Protein AF-A0A3P6PY17-F1 (afdb_monomer)

Nearest PDB structures (foldseek):
  6q6c-assembly2_B  TM=9.469E-01  e=1.701E-05  Conus striatus
  1dtx-assembly1_A  TM=9.621E-01  e=2.056E-05  Dendroaspis angusticeps
  5yv7-assembly1_A  TM=9.560E-01  e=3.410E-05  Dendroaspis angusticeps
  6har-assembly1_E  TM=9.602E-01  e=5.656E-05  Homo sapiens
  6kzf-assembly1_A  TM=9.594E-01  e=7.284E-05  Dendroaspis angusticeps

Foldseek 3Di:
DFDDPPDQVVEPPQWGWDFFPDSVQTDTDGAPPPDQLLPDDWDLADAQAFAWWWFHDPVVRAIDIDGRRGHDIHSRTHNDRCVRCVRRVVVVVVVVVVVVVVVVVVVVD

Sequence (109 aa):
MICSAGDSSQCPDGFYCHIGETRAATACCKTSGGESRCLVPLSVGEGSALIKRFYYDQNEKQCNEFVYKGTKGNENNFLTRDECEKECESKHSLSMMLSLEYNRDQLLN

Radius of gyration: 16.39 Å; Cα contacts (8 Å, |Δi|>4): 190; chains: 1; bounding box: 39×23×54 Å

Secondary structure (DSSP, 8-state):
---BTTBGGGS-TTEEEE--SSGGG-EEEE--SSS-GGGSPP---BSS--EEEEEEETTTTEEEEEEE-SB---SS-BSSHHHHHHHHHHHHHHHHHHHHHHHHHHTT-

Structure (mmCIF, N/CA/C/O backbone):
data_AF-A0A3P6PY17-F1
#
_entry.id   AF-A0A3P6PY17-F1
#
loop_
_atom_site.group_PDB
_atom_site.id
_atom_site.type_symbol
_atom_site.label_atom_id
_atom_site.label_alt_id
_atom_site.label_comp_id
_atom_site.label_asym_id
_atom_site.label_entity_id
_atom_site.label_seq_id
_atom_site.pdbx_PDB_ins_code
_atom_site.Cartn_x
_atom_site.Cartn_y
_atom_site.Cartn_z
_atom_site.occupancy
_atom_site.B_iso_or_equiv
_atom_site.auth_seq_id
_atom_site.auth_comp_id
_atom_site.auth_asym_id
_atom_site.auth_atom_id
_atom_site.pdbx_PDB_model_num
ATOM 1 N N . MET A 1 1 ? 17.987 -4.965 -1.334 1.00 55.41 1 MET A N 1
ATOM 2 C CA . MET A 1 1 ? 17.350 -5.993 -0.487 1.00 55.41 1 MET A CA 1
ATOM 3 C C . MET A 1 1 ? 16.003 -6.300 -1.115 1.00 55.41 1 MET A C 1
ATOM 5 O O . MET A 1 1 ? 15.162 -5.412 -1.157 1.00 55.41 1 MET A O 1
ATOM 9 N N . ILE A 1 2 ? 15.897 -7.463 -1.760 1.00 68.12 2 ILE A N 1
ATOM 10 C CA . ILE A 1 2 ? 14.702 -7.918 -2.488 1.00 68.12 2 ILE A CA 1
ATOM 11 C C . ILE A 1 2 ? 13.795 -8.597 -1.463 1.00 68.12 2 ILE A C 1
ATOM 13 O O . ILE A 1 2 ? 14.303 -9.353 -0.639 1.00 68.12 2 ILE A O 1
ATOM 17 N N . CYS A 1 3 ? 12.498 -8.321 -1.512 1.00 86.56 3 CYS A N 1
ATOM 18 C CA . CYS A 1 3 ? 11.506 -8.909 -0.619 1.00 86.56 3 CYS A CA 1
ATOM 19 C C . CYS A 1 3 ? 10.293 -9.418 -1.424 1.00 86.56 3 CYS A C 1
ATOM 21 O O . CYS A 1 3 ? 10.182 -9.116 -2.614 1.00 86.56 3 CYS A O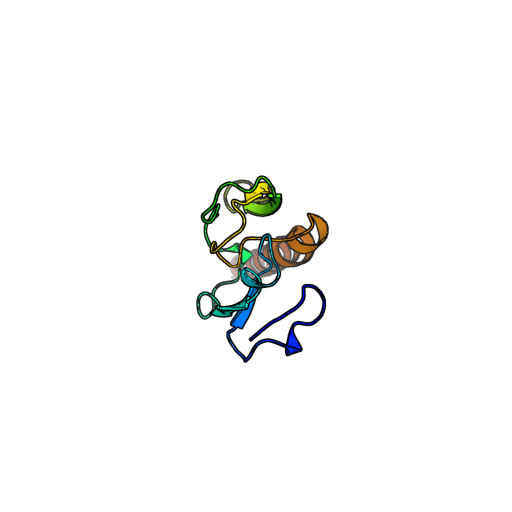 1
ATOM 23 N N . SER A 1 4 ? 9.400 -10.198 -0.810 1.00 82.44 4 SER A N 1
ATOM 24 C CA . SER A 1 4 ? 8.232 -10.797 -1.476 1.00 82.44 4 SER A CA 1
ATOM 25 C C . SER A 1 4 ? 6.956 -10.644 -0.646 1.00 82.44 4 SER A C 1
ATOM 27 O O . SER A 1 4 ? 7.005 -10.607 0.579 1.00 82.44 4 SER A O 1
ATOM 29 N N . ALA A 1 5 ? 5.799 -10.629 -1.315 1.00 69.62 5 ALA A N 1
ATOM 30 C CA . ALA A 1 5 ? 4.482 -10.381 -0.713 1.00 69.62 5 ALA A CA 1
ATOM 31 C C . ALA A 1 5 ? 4.037 -11.387 0.372 1.00 69.62 5 ALA A C 1
ATOM 33 O O . ALA A 1 5 ? 3.070 -11.126 1.076 1.00 69.62 5 ALA A O 1
ATOM 34 N N . GLY A 1 6 ? 4.722 -12.526 0.510 1.00 64.19 6 GLY A N 1
ATOM 35 C CA . GLY A 1 6 ? 4.378 -13.586 1.464 1.00 64.19 6 GLY A CA 1
ATOM 36 C C . GLY A 1 6 ? 5.407 -13.823 2.567 1.00 64.19 6 GLY A C 1
ATOM 37 O O . GLY A 1 6 ? 5.247 -14.772 3.325 1.00 64.19 6 GLY A O 1
ATOM 38 N N . ASP A 1 7 ? 6.469 -13.017 2.648 1.00 72.44 7 ASP A N 1
ATOM 39 C CA . ASP A 1 7 ? 7.536 -13.235 3.625 1.00 72.44 7 ASP A CA 1
ATOM 40 C C . ASP A 1 7 ? 8.057 -11.906 4.184 1.00 72.44 7 ASP A C 1
ATOM 42 O O . ASP A 1 7 ? 8.978 -11.275 3.657 1.00 72.44 7 ASP A O 1
ATOM 46 N N . SER A 1 8 ? 7.432 -11.482 5.283 1.00 64.00 8 SER A N 1
ATOM 47 C CA . SER A 1 8 ? 7.790 -10.267 6.013 1.00 64.00 8 SER A CA 1
ATOM 48 C C . SER A 1 8 ? 9.144 -10.363 6.719 1.00 64.00 8 SER A C 1
ATOM 50 O O . SER A 1 8 ? 9.696 -9.324 7.070 1.00 64.00 8 SER A O 1
ATOM 52 N N . SER A 1 9 ? 9.708 -11.567 6.899 1.00 73.12 9 SER A N 1
ATOM 53 C CA . SER A 1 9 ? 11.025 -11.753 7.533 1.00 73.12 9 SER A CA 1
ATOM 54 C C . SER A 1 9 ? 12.191 -11.277 6.658 1.00 73.12 9 SER A C 1
ATOM 56 O O . SER A 1 9 ? 13.319 -11.140 7.126 1.00 73.12 9 SER A O 1
ATOM 58 N N . GLN A 1 10 ? 11.918 -10.976 5.384 1.00 87.94 10 GLN A N 1
ATOM 59 C CA . GLN A 1 10 ? 12.914 -10.511 4.417 1.00 87.94 10 GLN A CA 1
ATOM 60 C C . GLN A 1 10 ? 13.305 -9.042 4.610 1.00 87.94 10 GLN A C 1
ATOM 62 O O . GLN A 1 10 ? 14.306 -8.599 4.040 1.00 87.94 10 GLN A O 1
ATOM 67 N N . CYS A 1 11 ? 12.533 -8.282 5.392 1.00 90.19 11 CYS A N 1
ATOM 68 C CA . CYS A 1 11 ? 12.836 -6.891 5.697 1.00 90.19 11 CYS A CA 1
ATOM 69 C C . CYS A 1 11 ? 13.292 -6.731 7.155 1.00 90.19 11 CYS A C 1
ATOM 71 O O . CYS A 1 11 ? 12.711 -7.358 8.037 1.00 90.19 11 CYS A O 1
ATOM 73 N N . PRO A 1 12 ? 14.319 -5.896 7.421 1.00 90.62 12 PRO A N 1
ATOM 74 C CA . PRO A 1 12 ? 14.740 -5.590 8.786 1.00 90.62 12 PRO A CA 1
ATOM 75 C C . PRO A 1 12 ? 13.615 -4.964 9.617 1.00 90.62 12 PRO A C 1
ATOM 77 O O . PRO A 1 12 ? 12.670 -4.391 9.069 1.00 90.62 12 PRO A O 1
ATOM 80 N N . ASP A 1 13 ? 13.768 -4.982 10.939 1.00 88.00 13 ASP A N 1
ATOM 81 C CA . ASP A 1 13 ? 12.834 -4.317 11.848 1.00 88.00 13 ASP A CA 1
ATOM 82 C C . ASP A 1 13 ? 12.639 -2.838 11.478 1.00 88.00 13 ASP A C 1
ATOM 84 O O . ASP A 1 13 ? 13.590 -2.102 11.200 1.00 88.00 13 ASP A O 1
ATOM 88 N N . GLY A 1 14 ? 11.379 -2.397 11.460 1.00 87.69 14 GLY A N 1
ATOM 89 C CA . GLY A 1 14 ? 11.010 -1.046 11.025 1.00 87.69 14 GLY A CA 1
ATOM 90 C C . GLY A 1 14 ? 10.959 -0.859 9.504 1.00 87.69 14 GLY A C 1
ATOM 91 O O . GLY A 1 14 ? 10.838 0.275 9.035 1.00 87.69 14 GLY A O 1
ATOM 92 N N . PHE A 1 15 ? 11.028 -1.940 8.725 1.00 91.00 15 PHE A N 1
ATOM 93 C CA . PHE A 1 15 ? 10.812 -1.929 7.281 1.00 91.00 15 PHE A CA 1
ATOM 94 C C . PHE A 1 15 ? 9.650 -2.847 6.895 1.00 91.00 15 PHE A C 1
ATOM 96 O O . PHE A 1 15 ? 9.395 -3.863 7.534 1.00 91.00 15 PHE A O 1
ATOM 103 N N . TYR A 1 16 ? 8.956 -2.496 5.818 1.00 90.62 16 TYR A N 1
ATOM 104 C CA . TYR A 1 16 ? 7.945 -3.333 5.180 1.00 90.62 16 TYR A CA 1
ATOM 105 C C . TYR A 1 16 ? 8.368 -3.656 3.752 1.00 90.62 16 TYR A C 1
ATOM 107 O O . TYR A 1 16 ? 9.128 -2.911 3.127 1.00 90.62 16 TYR A O 1
ATOM 115 N N . CYS A 1 17 ? 7.864 -4.767 3.223 1.00 93.06 17 CYS A N 1
ATOM 116 C CA . CYS A 1 17 ? 8.092 -5.108 1.832 1.00 93.06 17 CYS A CA 1
ATOM 117 C C . CYS A 1 17 ? 7.120 -4.351 0.926 1.00 93.06 17 CYS A C 1
ATOM 119 O O . CYS A 1 17 ? 5.914 -4.597 0.955 1.00 93.06 17 CYS A O 1
ATOM 121 N N . HIS A 1 18 ? 7.647 -3.449 0.104 1.00 93.75 18 HIS A N 1
ATOM 122 C CA . HIS A 1 18 ? 6.873 -2.735 -0.898 1.00 93.75 18 HIS A CA 1
ATOM 123 C C . HIS A 1 18 ? 6.960 -3.443 -2.252 1.00 93.75 18 HIS A C 1
ATOM 125 O O . HIS A 1 18 ? 8.053 -3.616 -2.794 1.00 93.75 18 HIS A O 1
ATOM 131 N N . ILE A 1 19 ? 5.812 -3.830 -2.815 1.00 94.94 19 ILE A N 1
ATOM 132 C CA . ILE A 1 19 ? 5.730 -4.572 -4.081 1.00 94.94 19 ILE A CA 1
ATOM 133 C C . ILE A 1 19 ? 5.458 -3.612 -5.243 1.00 94.94 19 ILE A C 1
ATOM 135 O O . ILE A 1 19 ? 4.339 -3.114 -5.421 1.00 94.94 19 ILE A O 1
ATOM 139 N N . GLY A 1 20 ? 6.489 -3.370 -6.052 1.00 94.56 20 GLY A N 1
ATOM 140 C CA . GLY A 1 20 ? 6.417 -2.536 -7.251 1.00 94.56 20 GLY A CA 1
ATOM 141 C C . GLY A 1 20 ? 5.885 -3.269 -8.487 1.00 94.56 20 GLY A C 1
ATOM 142 O O . GLY A 1 20 ? 5.462 -4.420 -8.418 1.00 94.56 20 GLY A O 1
ATOM 143 N N . GLU A 1 21 ? 5.923 -2.597 -9.636 1.00 95.69 21 GLU A N 1
ATOM 144 C CA . GLU A 1 21 ? 5.591 -3.179 -10.948 1.00 95.69 21 GLU A CA 1
ATOM 145 C C . GLU A 1 21 ? 6.564 -4.293 -11.353 1.00 95.69 21 GLU A C 1
ATOM 147 O O . GLU A 1 21 ? 6.169 -5.321 -11.896 1.00 95.69 21 GLU A O 1
ATOM 152 N N . THR A 1 22 ? 7.852 -4.087 -11.081 1.00 93.19 22 THR A N 1
ATOM 153 C CA . THR A 1 22 ? 8.925 -5.012 -11.447 1.00 93.19 22 THR A CA 1
ATOM 154 C C . THR A 1 22 ? 9.664 -5.506 -10.210 1.00 93.19 22 THR A C 1
ATOM 156 O O . THR A 1 22 ? 9.590 -4.917 -9.127 1.00 93.19 22 THR A O 1
ATOM 159 N N . ARG A 1 23 ? 10.478 -6.557 -10.380 1.00 89.31 23 ARG A N 1
ATOM 160 C CA . ARG A 1 23 ? 11.375 -7.030 -9.314 1.00 89.31 23 ARG A CA 1
ATOM 161 C C . ARG A 1 23 ? 12.345 -5.941 -8.846 1.00 89.31 23 ARG A C 1
ATOM 163 O O . ARG A 1 23 ? 12.690 -5.908 -7.675 1.00 89.31 23 ARG A O 1
ATOM 170 N N . ALA A 1 24 ? 12.769 -5.050 -9.746 1.00 89.75 24 ALA A N 1
ATOM 171 C CA . ALA A 1 24 ? 13.651 -3.932 -9.408 1.00 89.75 24 ALA A CA 1
ATOM 172 C C . ALA A 1 24 ? 12.935 -2.841 -8.593 1.00 89.75 24 ALA A C 1
ATOM 174 O O . ALA A 1 24 ? 13.566 -2.171 -7.782 1.00 89.75 24 ALA A O 1
ATOM 175 N N . ALA A 1 25 ? 11.622 -2.690 -8.782 1.00 91.75 25 ALA A N 1
ATOM 176 C CA . ALA A 1 25 ? 10.780 -1.777 -8.014 1.00 91.75 25 ALA A CA 1
ATOM 177 C C . ALA A 1 25 ? 10.267 -2.380 -6.690 1.00 91.75 25 ALA A C 1
ATOM 179 O O . ALA A 1 25 ? 9.565 -1.702 -5.944 1.00 91.75 25 ALA A O 1
ATOM 180 N N . THR A 1 26 ? 10.598 -3.644 -6.407 1.00 93.19 26 THR A N 1
ATOM 181 C CA . THR A 1 26 ? 10.215 -4.344 -5.178 1.00 93.19 26 THR A CA 1
ATOM 182 C C . THR A 1 26 ? 11.349 -4.277 -4.159 1.00 93.19 26 THR A C 1
ATOM 184 O O . THR A 1 26 ? 12.454 -4.758 -4.424 1.00 93.19 26 THR A O 1
ATOM 187 N N . ALA A 1 27 ? 11.097 -3.671 -2.999 1.00 93.00 27 ALA A N 1
ATOM 188 C CA . ALA A 1 27 ? 12.139 -3.378 -2.018 1.00 93.00 27 ALA A CA 1
ATOM 189 C C . ALA A 1 27 ? 11.596 -3.240 -0.591 1.00 93.00 27 ALA A C 1
ATOM 191 O O . ALA A 1 27 ? 10.426 -2.935 -0.378 1.00 93.00 27 ALA A O 1
ATOM 192 N N . CYS A 1 28 ? 12.482 -3.405 0.392 1.00 93.19 28 CYS A N 1
ATOM 193 C CA . CYS A 1 28 ? 12.188 -3.048 1.776 1.00 93.19 28 CYS A CA 1
ATOM 194 C C . CYS A 1 28 ? 12.195 -1.524 1.951 1.00 93.19 28 CYS A C 1
ATOM 196 O O . CYS A 1 28 ? 13.227 -0.878 1.751 1.00 93.19 28 CYS A O 1
ATOM 198 N N . CYS A 1 29 ? 11.060 -0.962 2.355 1.00 91.75 29 CYS A N 1
ATOM 199 C CA . CYS A 1 29 ? 10.861 0.463 2.602 1.00 91.75 29 CYS A CA 1
ATOM 200 C C . CYS A 1 29 ? 10.684 0.715 4.101 1.00 91.75 29 CYS A C 1
ATOM 202 O O . CYS A 1 29 ? 10.095 -0.101 4.803 1.00 91.75 29 CYS A O 1
ATOM 204 N N . LYS A 1 30 ? 11.212 1.832 4.606 1.00 91.81 30 LYS A N 1
ATOM 205 C CA . LYS A 1 30 ? 11.068 2.198 6.020 1.00 91.81 30 LYS A CA 1
ATOM 206 C C . LYS A 1 30 ? 9.589 2.452 6.326 1.00 91.81 30 LYS A C 1
ATOM 208 O O . LYS A 1 30 ? 8.924 3.124 5.541 1.00 91.81 30 LYS A O 1
ATOM 213 N N . THR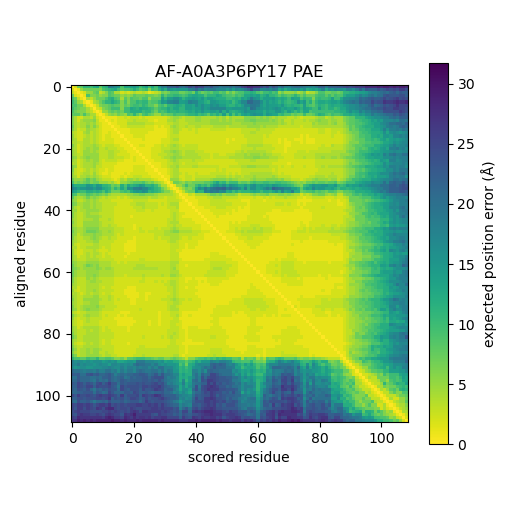 A 1 31 ? 9.089 1.935 7.442 1.00 89.38 31 THR A N 1
ATOM 214 C CA . THR A 1 31 ? 7.740 2.260 7.922 1.00 89.38 31 THR A CA 1
ATOM 215 C C . THR A 1 31 ? 7.690 3.697 8.440 1.00 89.38 31 THR A C 1
ATOM 217 O O . THR A 1 31 ? 8.715 4.262 8.840 1.00 89.38 31 THR A O 1
ATOM 220 N N . SER A 1 32 ? 6.497 4.284 8.512 1.00 84.44 32 SER A N 1
ATOM 221 C CA . SER A 1 32 ? 6.282 5.639 9.047 1.00 84.44 32 SER A CA 1
ATOM 222 C C . SER A 1 32 ? 6.555 5.781 10.559 1.00 84.44 32 SER A C 1
ATOM 224 O O . SER A 1 32 ? 6.230 6.800 11.152 1.00 84.44 32 SER A O 1
ATOM 226 N N . GLY A 1 33 ? 7.206 4.804 11.206 1.00 66.88 33 GLY A N 1
ATOM 227 C CA . GLY A 1 33 ? 7.799 4.997 12.533 1.00 66.88 33 GLY A CA 1
ATOM 228 C C . GLY A 1 33 ? 6.828 4.937 13.715 1.00 66.88 33 GLY A C 1
ATOM 229 O O . GLY A 1 33 ? 7.091 5.580 14.725 1.00 66.88 33 GLY A O 1
ATOM 230 N N . GLY A 1 34 ? 5.748 4.154 13.619 1.00 64.12 34 GLY A N 1
ATOM 231 C CA . GLY A 1 34 ? 4.862 3.836 14.753 1.00 64.12 34 GLY A CA 1
ATOM 232 C C . GLY A 1 34 ? 3.375 4.030 14.469 1.00 64.12 34 GLY A C 1
ATOM 233 O O . GLY A 1 34 ? 2.538 3.463 15.170 1.00 64.12 34 GLY A O 1
ATOM 234 N N . GLU A 1 35 ? 3.035 4.764 13.413 1.00 69.88 35 GLU A N 1
ATOM 235 C CA . GLU A 1 35 ? 1.661 4.848 12.927 1.00 69.88 35 GLU A CA 1
ATOM 236 C C . GLU A 1 35 ? 1.295 3.592 12.130 1.00 69.88 35 GLU A C 1
ATOM 238 O O . GLU A 1 35 ? 2.099 3.040 11.374 1.00 69.88 35 GLU A O 1
ATOM 243 N N . SER A 1 36 ? 0.067 3.106 12.327 1.00 86.31 36 SER A N 1
ATOM 244 C CA . SER A 1 36 ? -0.473 2.009 11.525 1.00 86.31 36 SER A CA 1
ATOM 245 C C . SER A 1 36 ? -0.450 2.404 10.048 1.00 86.31 36 SER A C 1
ATOM 247 O O . SER A 1 36 ? -0.851 3.515 9.714 1.00 86.31 36 SER A O 1
ATOM 249 N N . ARG A 1 37 ? -0.080 1.485 9.147 1.00 92.31 37 ARG A N 1
ATOM 250 C CA . ARG A 1 37 ? -0.125 1.714 7.689 1.00 92.31 37 ARG A CA 1
ATOM 251 C C . ARG A 1 37 ? -1.503 2.165 7.182 1.00 92.31 37 ARG A C 1
ATOM 253 O O . ARG A 1 37 ? -1.596 2.814 6.153 1.00 92.31 37 ARG A O 1
ATOM 260 N N . CYS A 1 38 ? -2.554 1.869 7.944 1.00 93.50 38 CYS A N 1
ATOM 261 C CA . CYS A 1 38 ? -3.930 2.303 7.701 1.00 93.50 38 CYS A CA 1
ATOM 262 C C . CYS A 1 38 ? -4.163 3.804 7.951 1.00 93.50 38 CYS A C 1
ATOM 264 O O . CYS A 1 38 ? -5.172 4.350 7.522 1.00 93.50 38 CYS A O 1
ATOM 266 N N . LEU A 1 39 ? -3.261 4.469 8.678 1.00 91.31 39 LEU A N 1
ATOM 267 C CA . LEU A 1 39 ? -3.351 5.890 9.021 1.00 91.31 39 LEU A CA 1
ATOM 268 C C . LEU A 1 39 ? -2.538 6.782 8.077 1.00 91.31 39 LEU A C 1
ATOM 270 O O . LEU A 1 39 ? -2.681 8.005 8.089 1.00 91.31 39 LEU A O 1
ATOM 274 N N . VAL A 1 40 ? -1.706 6.182 7.229 1.00 93.12 40 VAL A N 1
ATOM 275 C CA . VAL A 1 40 ? -0.890 6.929 6.276 1.00 93.12 40 VAL A CA 1
ATOM 276 C C . VAL A 1 40 ? -1.768 7.351 5.088 1.00 93.12 40 VAL A C 1
ATOM 278 O O . VAL A 1 40 ? -2.544 6.530 4.593 1.00 93.12 40 VAL A O 1
ATOM 281 N N . PRO A 1 41 ? -1.682 8.603 4.597 1.00 95.06 41 PRO A N 1
ATOM 282 C CA . PRO A 1 41 ? -2.449 9.047 3.434 1.00 95.06 41 PRO A CA 1
ATOM 283 C C . PRO A 1 41 ? -2.190 8.192 2.189 1.00 95.06 41 PRO A C 1
ATOM 285 O O . PRO A 1 41 ? -1.100 7.648 2.021 1.00 95.06 41 PRO A O 1
ATOM 288 N N . LEU A 1 42 ? -3.156 8.131 1.271 1.00 97.31 42 LEU A N 1
ATOM 289 C CA . LEU A 1 42 ? -2.960 7.492 -0.031 1.00 97.31 42 LEU A CA 1
ATOM 290 C C . LEU A 1 42 ? -1.761 8.107 -0.774 1.00 97.31 42 LEU A C 1
ATOM 292 O O . LEU A 1 42 ? -1.684 9.323 -0.953 1.00 97.31 42 LEU A O 1
ATOM 296 N N . SER A 1 43 ? -0.866 7.259 -1.286 1.00 97.69 43 SER A N 1
ATOM 297 C CA . SER A 1 43 ? 0.173 7.662 -2.235 1.00 97.69 43 SER A CA 1
ATOM 298 C C . SER A 1 43 ? 0.121 6.808 -3.499 1.00 97.69 43 SER A C 1
ATOM 300 O O . SER A 1 43 ? 0.447 5.621 -3.491 1.00 97.69 43 SER A O 1
ATOM 302 N N . VAL A 1 44 ? -0.244 7.438 -4.619 1.00 98.25 44 VAL A N 1
ATOM 303 C CA . VAL A 1 44 ? -0.347 6.775 -5.934 1.00 98.25 44 VAL A CA 1
ATOM 304 C C . VAL A 1 44 ? 1.011 6.345 -6.507 1.00 98.25 44 VAL A C 1
ATOM 306 O O . VAL A 1 44 ? 1.055 5.594 -7.480 1.00 98.25 44 VAL A O 1
ATOM 309 N N . GLY A 1 45 ? 2.117 6.797 -5.908 1.00 97.56 45 GLY A N 1
ATOM 310 C CA . GLY A 1 45 ? 3.476 6.524 -6.365 1.00 97.56 45 GLY A CA 1
ATOM 311 C C . GLY A 1 45 ? 3.864 7.284 -7.635 1.00 97.56 45 GLY A C 1
ATOM 312 O O . GLY A 1 45 ? 3.266 8.297 -7.999 1.00 97.56 45 GLY A O 1
ATOM 313 N N . GLU A 1 46 ? 4.888 6.780 -8.316 1.00 97.81 46 GLU A N 1
ATOM 314 C CA . GLU A 1 46 ? 5.450 7.338 -9.548 1.00 97.81 46 GLU A CA 1
ATOM 315 C C . GLU A 1 46 ? 5.560 6.271 -10.642 1.00 97.81 46 GLU A C 1
ATOM 317 O O . GLU A 1 46 ? 5.609 5.073 -10.351 1.00 97.81 46 GLU A O 1
ATOM 322 N N . GLY A 1 47 ? 5.627 6.724 -11.897 1.00 97.25 47 GLY A N 1
ATOM 323 C CA . GLY A 1 47 ? 5.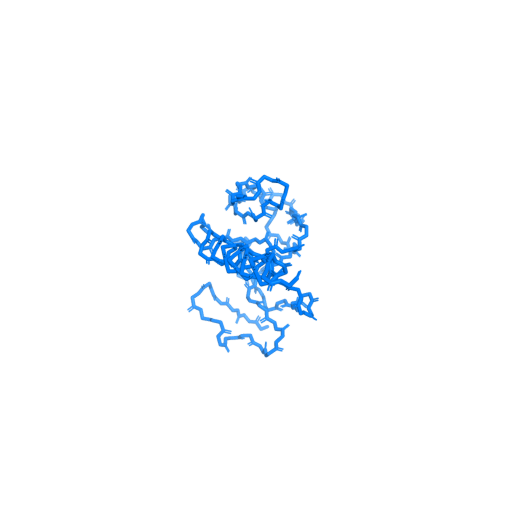644 5.880 -13.092 1.00 97.25 47 GLY A CA 1
ATOM 324 C C . GLY A 1 47 ? 4.382 6.043 -13.941 1.00 97.25 47 GLY A C 1
ATOM 325 O O . GLY A 1 47 ? 3.621 7.001 -13.776 1.00 97.25 47 GLY A O 1
ATOM 326 N N . SER A 1 48 ? 4.180 5.108 -14.865 1.00 97.56 48 SER A N 1
ATOM 327 C CA . SER A 1 48 ? 3.041 5.076 -15.793 1.00 97.56 48 SER A CA 1
ATOM 328 C C . SER A 1 48 ? 2.308 3.733 -15.794 1.00 97.56 48 SER A C 1
ATOM 330 O O . SER A 1 48 ? 1.475 3.497 -16.668 1.00 97.56 48 SER A O 1
ATOM 332 N N . ALA A 1 49 ? 2.620 2.847 -14.845 1.00 97.81 49 ALA A N 1
ATOM 333 C CA . ALA A 1 49 ? 1.919 1.582 -14.711 1.00 97.81 49 ALA A CA 1
ATOM 334 C C . ALA A 1 49 ? 0.476 1.817 -14.242 1.00 97.81 49 ALA A C 1
ATOM 336 O O . ALA A 1 49 ? 0.179 2.789 -13.545 1.00 97.81 49 ALA A O 1
ATOM 337 N N . LEU A 1 50 ? -0.421 0.908 -14.615 1.00 98.31 50 LEU A N 1
ATOM 338 C CA . LEU A 1 50 ? -1.830 0.937 -14.223 1.00 98.31 50 LEU A CA 1
ATOM 339 C C . LEU A 1 50 ? -2.132 -0.293 -13.366 1.00 98.31 50 LEU A C 1
ATOM 341 O O . LEU A 1 50 ? -2.745 -1.254 -13.827 1.00 98.31 50 LEU A O 1
ATOM 345 N N . ILE A 1 51 ? -1.633 -0.294 -12.129 1.00 98.31 51 ILE A N 1
ATOM 346 C CA . ILE A 1 51 ? -1.722 -1.457 -11.242 1.00 98.31 51 ILE A CA 1
ATOM 347 C C . ILE A 1 51 ? -2.835 -1.233 -10.224 1.00 98.31 51 ILE A C 1
ATOM 349 O O . ILE A 1 51 ? -2.762 -0.304 -9.422 1.00 98.31 51 ILE A O 1
ATOM 353 N N . LYS A 1 52 ? -3.847 -2.106 -10.222 1.00 98.62 52 LYS A N 1
ATOM 354 C CA . LYS A 1 52 ? -4.895 -2.087 -9.196 1.00 98.62 52 LYS A CA 1
ATOM 355 C C . LYS A 1 52 ? -4.297 -2.435 -7.833 1.00 98.62 52 LYS A C 1
ATOM 357 O O . LYS A 1 52 ? -3.661 -3.481 -7.689 1.00 98.62 52 LYS A O 1
ATOM 362 N N . ARG A 1 53 ? -4.524 -1.572 -6.847 1.00 98.50 53 ARG A N 1
ATOM 363 C CA . ARG A 1 53 ? -4.160 -1.762 -5.437 1.00 98.50 53 ARG A CA 1
ATOM 364 C C . ARG A 1 53 ? -5.292 -1.290 -4.542 1.00 98.50 53 ARG A C 1
ATOM 366 O O . ARG A 1 53 ? -6.246 -0.684 -5.025 1.00 98.50 53 ARG A O 1
ATOM 373 N N . PHE A 1 54 ? -5.176 -1.575 -3.254 1.00 98.50 54 PHE A N 1
ATOM 374 C CA . PHE A 1 54 ? -6.138 -1.147 -2.247 1.00 98.50 54 PHE A CA 1
ATOM 375 C C . PHE A 1 54 ? -5.458 -0.265 -1.207 1.00 98.50 54 PHE A C 1
ATOM 377 O O . PHE A 1 54 ? -4.291 -0.483 -0.885 1.00 98.50 54 PHE A O 1
ATOM 384 N N . TYR A 1 55 ? -6.171 0.733 -0.703 1.00 98.00 55 TYR A N 1
ATOM 385 C CA . TYR A 1 55 ? -5.745 1.572 0.413 1.00 98.00 55 TYR A CA 1
ATOM 386 C C . TYR A 1 55 ? -6.907 1.708 1.393 1.00 98.00 55 TYR A C 1
ATOM 388 O O . TYR A 1 55 ? -8.070 1.602 1.003 1.00 98.00 55 TYR A O 1
ATOM 396 N N . TYR A 1 56 ? -6.597 1.940 2.661 1.00 97.25 56 TYR A N 1
ATOM 397 C CA . TYR A 1 56 ? -7.615 2.254 3.651 1.00 97.25 56 TYR A CA 1
ATOM 398 C C . TYR A 1 56 ? -7.927 3.749 3.619 1.00 97.25 56 TYR A C 1
ATOM 400 O O . TYR A 1 56 ? -7.031 4.577 3.828 1.00 97.25 56 TYR A O 1
ATOM 408 N N . ASP A 1 57 ? -9.189 4.086 3.367 1.00 96.00 57 ASP A N 1
ATOM 409 C CA . ASP A 1 57 ? -9.694 5.450 3.435 1.00 96.00 57 ASP A CA 1
ATOM 410 C C . ASP A 1 57 ? -10.225 5.733 4.841 1.00 96.00 57 ASP A C 1
ATOM 412 O O . ASP A 1 57 ? -11.200 5.135 5.290 1.00 96.00 57 ASP A O 1
ATOM 416 N N . GLN A 1 58 ? -9.583 6.653 5.557 1.00 91.38 58 GLN A N 1
ATOM 417 C CA . GLN A 1 58 ? -9.974 6.988 6.929 1.00 91.38 58 GLN A CA 1
ATOM 418 C C . GLN A 1 58 ? -11.291 7.759 7.014 1.00 91.38 58 GLN A C 1
ATOM 420 O O . GLN A 1 58 ? -11.959 7.695 8.048 1.00 91.38 58 GLN A O 1
ATOM 425 N N . ASN A 1 59 ? -11.662 8.485 5.957 1.00 91.69 59 ASN A N 1
ATOM 426 C CA . ASN A 1 59 ? -12.898 9.260 5.937 1.00 91.69 59 ASN A CA 1
ATOM 427 C C . ASN A 1 59 ? -14.094 8.330 5.745 1.00 91.69 59 ASN A C 1
ATOM 429 O O . ASN A 1 59 ? -15.093 8.447 6.452 1.00 91.69 59 ASN A O 1
ATOM 433 N N . GLU A 1 60 ? -13.964 7.384 4.815 1.00 93.00 60 GLU A N 1
ATOM 434 C CA . GLU A 1 60 ? -15.010 6.401 4.514 1.00 93.00 60 GLU A CA 1
ATOM 435 C C . GLU A 1 60 ? -14.953 5.170 5.427 1.00 93.00 60 GLU A C 1
ATOM 437 O O . GLU A 1 60 ? -15.922 4.421 5.512 1.00 93.00 60 GLU A O 1
ATOM 442 N N . LYS A 1 61 ? -13.842 4.985 6.150 1.00 91.50 61 LYS A N 1
ATOM 443 C CA . LYS A 1 61 ? -13.574 3.847 7.040 1.00 91.50 61 LYS A CA 1
ATOM 444 C C . LYS A 1 61 ? -13.674 2.495 6.332 1.00 91.50 61 LYS A C 1
ATOM 446 O O . LYS A 1 61 ? -14.180 1.533 6.903 1.00 91.50 61 LYS A O 1
ATOM 451 N N . GLN A 1 62 ? -13.191 2.437 5.096 1.00 94.69 62 GLN A N 1
ATOM 452 C CA . GLN A 1 62 ? -13.242 1.238 4.267 1.00 94.69 62 GLN A CA 1
ATOM 453 C C . GLN A 1 62 ? -12.019 1.137 3.356 1.00 94.69 62 GLN A C 1
ATOM 455 O O . GLN A 1 62 ? -11.336 2.127 3.070 1.00 94.69 62 GLN A O 1
ATOM 460 N N . CYS A 1 63 ? -11.754 -0.071 2.869 1.00 97.56 63 CYS A N 1
ATOM 461 C CA . CYS A 1 63 ? -10.724 -0.310 1.868 1.00 97.56 63 CYS A CA 1
ATOM 462 C C . CYS A 1 63 ? -11.235 -0.008 0.453 1.00 97.56 63 CYS A C 1
ATOM 464 O O . CYS A 1 63 ? -12.141 -0.674 -0.060 1.00 97.56 63 CYS A O 1
ATOM 466 N N . ASN A 1 64 ? -10.611 0.970 -0.201 1.00 98.12 64 ASN A N 1
ATOM 467 C CA . ASN A 1 64 ? -10.943 1.417 -1.551 1.00 98.12 64 ASN A CA 1
ATOM 468 C C . ASN A 1 64 ? -9.859 1.018 -2.551 1.00 98.12 64 ASN A C 1
ATOM 470 O O . ASN A 1 64 ? -8.680 0.901 -2.211 1.00 98.12 64 ASN A O 1
ATOM 474 N N . GLU A 1 65 ? -10.259 0.805 -3.804 1.00 98.50 65 GLU A N 1
ATOM 475 C CA . GLU A 1 65 ? -9.307 0.568 -4.886 1.00 98.50 65 GLU A CA 1
ATOM 476 C C . GLU A 1 65 ? -8.683 1.876 -5.382 1.00 98.50 65 GLU A C 1
ATOM 478 O O . GLU A 1 65 ? -9.314 2.932 -5.390 1.00 98.50 65 GLU A O 1
ATOM 483 N N . PHE A 1 66 ? -7.434 1.801 -5.830 1.00 98.69 66 PHE A N 1
ATOM 484 C CA . PHE A 1 66 ? -6.762 2.898 -6.514 1.00 98.69 66 PHE A CA 1
ATOM 485 C C . PHE A 1 66 ? -5.790 2.376 -7.573 1.00 98.69 66 PHE A C 1
ATOM 487 O O . PHE A 1 66 ? -5.405 1.201 -7.587 1.00 98.69 66 PHE A O 1
ATOM 494 N N . VAL A 1 67 ? -5.370 3.277 -8.464 1.00 98.75 67 VAL A N 1
ATOM 495 C CA . VAL A 1 67 ? -4.353 2.990 -9.478 1.00 98.75 67 VAL A CA 1
ATOM 496 C C . VAL A 1 67 ? -2.977 3.374 -8.949 1.00 98.75 67 VAL A C 1
ATOM 498 O O . VAL A 1 67 ? -2.654 4.554 -8.794 1.00 98.75 67 VAL A O 1
ATOM 501 N N . TYR A 1 68 ? -2.155 2.363 -8.698 1.00 98.69 68 TYR A N 1
ATOM 502 C CA . TYR A 1 68 ? -0.762 2.515 -8.318 1.00 98.69 68 TYR A CA 1
ATOM 503 C C . TYR A 1 68 ? 0.140 2.611 -9.554 1.00 98.69 68 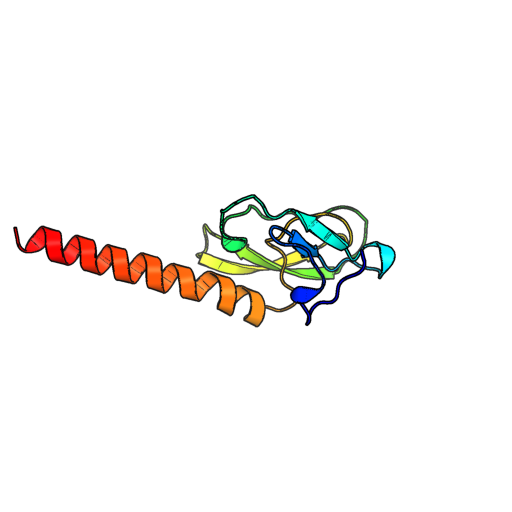TYR A C 1
ATOM 505 O O . TYR A 1 68 ? 0.070 1.773 -10.456 1.00 98.69 68 TYR A O 1
A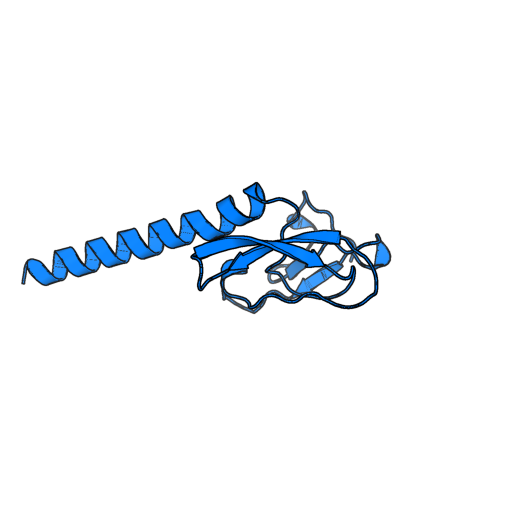TOM 513 N N . LYS A 1 69 ? 1.027 3.612 -9.567 1.00 98.50 69 LYS A N 1
ATOM 514 C CA . LYS A 1 69 ? 1.880 3.950 -10.719 1.00 98.50 69 LYS A CA 1
ATOM 515 C C . LYS A 1 69 ? 3.118 3.066 -10.897 1.00 98.50 69 LYS A C 1
ATOM 517 O O . LYS A 1 69 ? 3.822 3.211 -11.894 1.00 98.50 69 LYS A O 1
ATOM 522 N N . GLY A 1 70 ? 3.354 2.133 -9.973 1.00 96.94 70 GLY A N 1
ATOM 523 C CA . GLY A 1 70 ? 4.324 1.045 -10.127 1.00 96.94 70 GLY A CA 1
ATOM 524 C C . GLY A 1 70 ? 5.617 1.190 -9.327 1.00 96.94 70 GLY A C 1
ATOM 525 O O . GLY A 1 70 ? 6.239 0.173 -9.015 1.00 96.94 70 GLY A O 1
ATOM 526 N N . THR A 1 71 ? 6.007 2.406 -8.939 1.00 96.31 71 THR A N 1
ATOM 527 C CA . THR A 1 71 ? 7.193 2.643 -8.094 1.00 96.31 71 THR A CA 1
ATOM 528 C C . THR A 1 71 ? 6.912 3.630 -6.960 1.00 96.31 71 THR A C 1
ATOM 530 O O . THR A 1 71 ? 5.966 4.419 -7.030 1.00 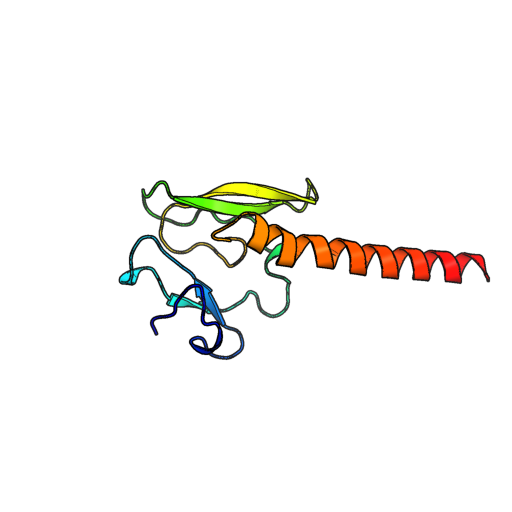96.31 71 THR A O 1
ATOM 533 N N . LYS A 1 72 ? 7.724 3.578 -5.892 1.00 94.31 72 LYS A N 1
ATOM 534 C CA . LYS A 1 72 ? 7.564 4.405 -4.677 1.00 94.31 72 LYS A CA 1
ATOM 535 C C . LYS A 1 72 ? 6.160 4.252 -4.071 1.00 94.31 72 LYS A C 1
ATOM 537 O O . LYS A 1 72 ? 5.581 3.175 -4.153 1.00 94.31 72 LYS A O 1
ATOM 542 N N . GLY A 1 73 ? 5.605 5.305 -3.482 1.00 94.75 73 GLY A N 1
ATOM 543 C CA . GLY A 1 73 ? 4.375 5.229 -2.704 1.00 94.75 73 GLY A CA 1
ATOM 544 C C . GLY A 1 73 ? 4.684 5.067 -1.221 1.00 94.75 73 GLY A C 1
ATOM 545 O O . GLY A 1 73 ? 5.746 5.486 -0.758 1.00 94.75 73 GLY A O 1
ATOM 546 N N . ASN A 1 74 ? 3.748 4.481 -0.488 1.00 95.75 74 ASN A N 1
ATOM 547 C CA . ASN A 1 74 ? 3.884 4.207 0.934 1.00 95.75 74 ASN A CA 1
ATOM 548 C C . ASN A 1 74 ? 3.183 2.892 1.304 1.00 95.75 74 ASN A C 1
ATOM 550 O O . ASN A 1 74 ? 2.640 2.188 0.450 1.00 95.75 74 ASN A O 1
ATOM 554 N N . GLU A 1 75 ? 3.202 2.572 2.590 1.00 94.75 75 GLU A N 1
ATOM 555 C CA . GLU A 1 75 ? 2.651 1.349 3.142 1.00 94.75 75 GLU A CA 1
ATOM 556 C C . GLU A 1 75 ? 1.120 1.298 3.098 1.00 94.75 75 GLU A C 1
ATOM 558 O O . GLU A 1 75 ? 0.580 0.211 3.256 1.00 94.75 75 GLU A O 1
ATOM 563 N N . ASN A 1 76 ? 0.382 2.379 2.829 1.00 96.31 76 ASN A N 1
ATOM 564 C CA . ASN A 1 76 ? -1.067 2.291 2.597 1.00 96.31 76 ASN A CA 1
ATOM 565 C C . ASN A 1 76 ? -1.363 1.827 1.155 1.00 96.31 76 ASN A C 1
ATOM 567 O O . ASN A 1 76 ? -1.924 2.545 0.330 1.00 96.31 76 ASN A O 1
ATOM 571 N N . ASN A 1 77 ? -0.873 0.629 0.833 1.00 97.19 77 ASN A N 1
ATOM 572 C CA . ASN A 1 77 ? -0.896 0.003 -0.484 1.00 97.19 77 ASN A CA 1
ATOM 573 C C . ASN A 1 77 ? -0.903 -1.522 -0.311 1.00 97.19 77 ASN A C 1
ATOM 575 O O . ASN A 1 77 ? 0.116 -2.135 0.018 1.00 97.19 77 ASN A O 1
ATOM 579 N N . PHE A 1 78 ? -2.067 -2.127 -0.498 1.00 96.69 78 PHE A N 1
ATOM 580 C CA . PHE A 1 78 ? -2.314 -3.556 -0.338 1.00 96.69 78 PHE A CA 1
ATOM 581 C C . PHE A 1 78 ? -2.549 -4.211 -1.700 1.0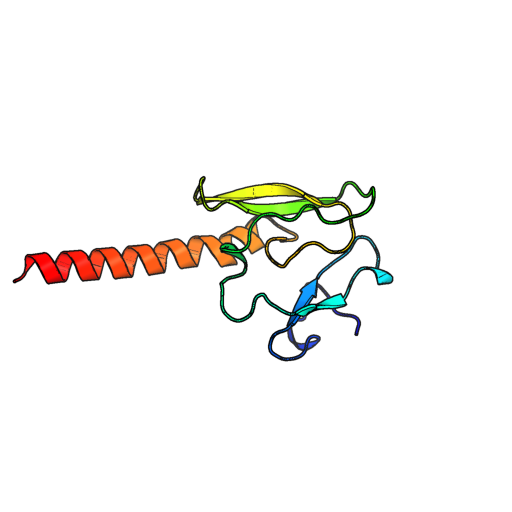0 96.69 78 PHE A C 1
ATOM 583 O O . PHE A 1 78 ? -3.071 -3.577 -2.627 1.00 96.69 78 PHE A O 1
ATOM 590 N N . LEU A 1 79 ? -2.152 -5.480 -1.839 1.00 96.31 79 LEU A N 1
ATOM 591 C CA . LEU A 1 79 ? -2.326 -6.218 -3.093 1.00 96.31 79 LEU A CA 1
ATOM 592 C C . LEU A 1 79 ? -3.777 -6.652 -3.280 1.00 96.31 79 LEU A C 1
ATOM 594 O O . LEU A 1 79 ? -4.281 -6.660 -4.405 1.00 96.31 79 LEU A O 1
ATOM 598 N N . THR A 1 80 ? -4.447 -6.988 -2.180 1.00 96.56 80 THR A N 1
ATOM 599 C CA . THR A 1 80 ? -5.836 -7.446 -2.173 1.00 96.56 80 THR A CA 1
ATOM 600 C C . THR A 1 80 ? -6.691 -6.621 -1.214 1.00 96.56 80 THR A C 1
ATOM 602 O O . THR A 1 80 ? -6.186 -5.979 -0.291 1.00 96.56 80 THR A O 1
ATOM 605 N N . ARG A 1 81 ? -8.006 -6.627 -1.458 1.00 96.75 81 ARG A N 1
ATOM 606 C CA . ARG A 1 81 ? -9.001 -6.019 -0.570 1.00 96.75 81 ARG A CA 1
ATOM 607 C C . ARG A 1 81 ? -8.948 -6.678 0.808 1.00 96.75 81 ARG A C 1
ATOM 609 O O . ARG A 1 81 ? -8.775 -5.978 1.795 1.00 96.75 81 ARG A O 1
ATOM 616 N N . ASP A 1 82 ? -8.979 -8.007 0.843 1.00 95.56 82 ASP A N 1
ATOM 617 C CA . ASP A 1 82 ? -8.969 -8.801 2.073 1.00 95.56 82 ASP A CA 1
ATOM 618 C C . ASP A 1 82 ? -7.743 -8.510 2.957 1.00 95.56 82 ASP A C 1
ATOM 620 O O . ASP A 1 82 ? -7.869 -8.423 4.177 1.00 95.56 82 ASP A O 1
ATOM 624 N N . GLU A 1 83 ? -6.555 -8.319 2.365 1.00 93.81 83 GLU A N 1
ATOM 625 C CA . GLU A 1 83 ? -5.357 -7.883 3.102 1.00 93.81 83 GLU A CA 1
ATOM 626 C C . GLU A 1 83 ? -5.563 -6.522 3.769 1.00 93.81 83 GLU A C 1
ATOM 628 O O . GLU A 1 83 ? -5.217 -6.351 4.935 1.00 93.81 83 GLU A O 1
ATOM 633 N N . CYS A 1 84 ? -6.127 -5.557 3.043 1.00 95.81 84 CYS A N 1
ATOM 634 C CA . CYS A 1 84 ? -6.409 -4.230 3.579 1.00 95.81 84 CYS A CA 1
ATOM 635 C C . CYS A 1 84 ? -7.428 -4.298 4.726 1.00 95.81 84 CYS A C 1
ATOM 637 O O . CYS A 1 84 ? -7.180 -3.764 5.807 1.00 95.81 84 CYS A O 1
ATOM 639 N N . GLU A 1 85 ? -8.550 -4.989 4.516 1.00 94.50 85 GLU A N 1
ATOM 640 C CA . GLU A 1 85 ? -9.653 -5.060 5.482 1.00 94.50 85 GLU A CA 1
ATOM 641 C C . GLU A 1 85 ? -9.202 -5.767 6.766 1.00 94.50 85 GLU A C 1
ATOM 643 O O . GLU A 1 85 ? -9.395 -5.257 7.874 1.00 94.50 85 GLU A O 1
ATOM 648 N N . LYS A 1 86 ? -8.479 -6.886 6.629 1.00 91.62 86 LYS A N 1
ATOM 649 C CA . LYS A 1 86 ? -7.909 -7.619 7.764 1.00 91.62 86 LYS A CA 1
ATOM 650 C C . LYS A 1 86 ? -6.982 -6.746 8.611 1.00 91.62 86 LYS A C 1
ATOM 652 O O . LYS A 1 86 ? -7.057 -6.800 9.843 1.00 91.62 86 LYS A O 1
ATOM 657 N N . GLU A 1 87 ? -6.125 -5.952 7.973 1.00 90.50 87 GLU A N 1
ATOM 658 C CA . GLU A 1 87 ? -5.154 -5.108 8.675 1.00 90.50 87 GLU A CA 1
ATOM 659 C C . GLU A 1 87 ? -5.770 -3.840 9.280 1.00 90.50 87 GLU A C 1
ATOM 661 O O . GLU A 1 87 ? -5.326 -3.386 10.340 1.00 90.50 87 GLU A O 1
ATOM 666 N N . CYS A 1 88 ? -6.786 -3.263 8.633 1.00 92.44 88 CYS A N 1
ATOM 667 C CA . CYS A 1 88 ? -7.270 -1.923 8.961 1.00 92.44 88 CYS A CA 1
ATOM 668 C C . CYS A 1 88 ? -8.631 -1.880 9.657 1.00 92.44 88 CYS A C 1
ATOM 670 O O . CYS A 1 88 ? -8.816 -1.072 10.572 1.00 92.44 88 CYS A O 1
ATOM 672 N N . GLU A 1 89 ? -9.569 -2.759 9.314 1.00 82.62 89 GLU A N 1
ATOM 673 C CA . GLU A 1 89 ? -10.923 -2.714 9.883 1.00 82.62 89 GLU A CA 1
ATOM 674 C C . GLU A 1 89 ? -10.984 -3.358 11.274 1.00 82.62 89 GLU A C 1
ATOM 676 O O . GLU A 1 89 ? -11.660 -2.858 12.180 1.00 82.62 89 GLU A O 1
ATOM 681 N N . SER A 1 90 ? -10.187 -4.407 11.500 1.00 69.19 90 SER A N 1
ATOM 682 C CA . SER A 1 90 ? -10.055 -5.054 12.814 1.00 69.19 90 SER A CA 1
ATOM 683 C C . SER A 1 90 ? -9.563 -4.083 13.900 1.00 69.19 90 SER A C 1
ATOM 685 O O . SER A 1 90 ? -10.008 -4.141 15.051 1.00 69.19 90 SER A O 1
ATOM 687 N N . LYS A 1 91 ? -8.707 -3.119 13.532 1.00 61.16 91 LYS A N 1
ATOM 688 C CA . LYS A 1 91 ? -8.179 -2.101 14.454 1.00 61.16 91 LYS A CA 1
ATOM 689 C C . LYS A 1 91 ? -9.173 -0.991 14.768 1.00 61.16 91 LYS A C 1
ATOM 691 O O . LYS A 1 91 ? -9.154 -0.472 15.885 1.00 61.16 91 LYS A O 1
ATOM 696 N N . HIS A 1 92 ? -10.068 -0.665 13.838 1.00 61.69 92 HIS A N 1
ATOM 697 C CA . HIS A 1 92 ? -11.157 0.271 14.107 1.00 61.69 92 HIS A CA 1
ATOM 698 C C . HIS A 1 92 ? -12.150 -0.326 15.113 1.00 61.69 92 HIS A C 1
ATOM 700 O O . HIS A 1 92 ? -12.592 0.368 16.024 1.00 61.69 92 HIS A O 1
ATOM 706 N N . SER A 1 93 ?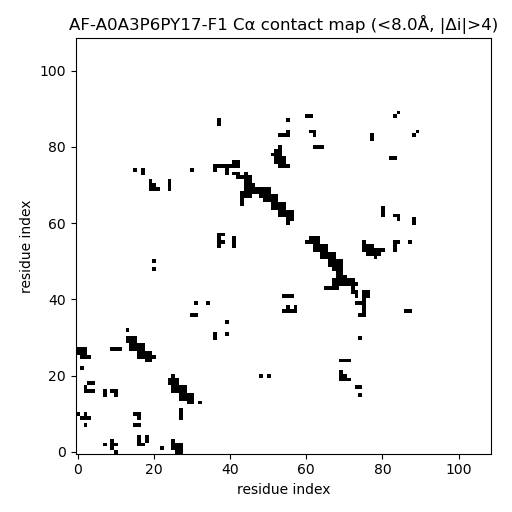 -12.443 -1.627 15.014 1.00 61.28 93 SER A N 1
ATOM 707 C CA . SER A 1 93 ? -13.331 -2.301 15.967 1.00 61.28 93 SER A CA 1
ATOM 708 C C . SER A 1 93 ? -12.739 -2.353 17.379 1.00 61.28 93 SER A C 1
ATOM 710 O O . SER A 1 93 ? -13.444 -2.054 18.335 1.00 61.28 93 SER A O 1
ATOM 712 N N . LEU A 1 94 ? -11.435 -2.627 17.529 1.00 62.66 94 LEU A N 1
ATOM 713 C CA . LEU A 1 94 ? -10.780 -2.626 18.844 1.00 62.66 94 LEU A CA 1
ATOM 714 C C . LEU A 1 94 ? -10.710 -1.219 19.461 1.00 62.66 94 LEU A C 1
ATOM 716 O O . LEU A 1 94 ? -11.050 -1.041 20.626 1.00 62.66 94 LEU A O 1
ATOM 720 N N . SER A 1 95 ? -10.321 -0.207 18.678 1.00 63.38 95 SER A N 1
ATOM 721 C CA . SER A 1 95 ? -10.327 1.193 19.126 1.00 63.38 95 SER A CA 1
ATOM 722 C C . SER A 1 95 ? -11.734 1.658 19.516 1.00 63.38 95 SER A C 1
ATOM 724 O O . SER A 1 95 ? -11.885 2.343 20.530 1.00 63.38 95 SER A O 1
ATOM 726 N N . MET A 1 96 ? -12.760 1.253 18.761 1.00 63.31 96 MET A N 1
ATOM 727 C CA . MET A 1 96 ? -14.154 1.582 19.051 1.00 63.31 96 MET A CA 1
ATOM 728 C C . MET A 1 96 ? -14.691 0.813 20.267 1.00 63.31 96 MET A C 1
ATOM 730 O O . MET A 1 96 ? -15.369 1.405 21.097 1.00 63.31 96 MET A O 1
ATOM 734 N N . MET A 1 97 ? -14.353 -0.468 20.433 1.00 65.31 97 MET A N 1
ATOM 735 C CA . MET A 1 97 ? -14.725 -1.255 21.617 1.00 65.31 97 MET A CA 1
ATOM 736 C C . MET A 1 97 ? -14.104 -0.675 22.893 1.00 65.31 97 MET A C 1
ATOM 738 O O . MET A 1 97 ? -14.827 -0.440 23.856 1.00 65.31 97 MET A O 1
ATOM 742 N N . LEU A 1 98 ? -12.814 -0.325 22.867 1.00 64.62 98 LEU A N 1
ATOM 743 C CA . LEU A 1 98 ? -12.130 0.293 24.010 1.00 64.62 98 LEU A CA 1
ATOM 744 C C . LEU A 1 98 ? -12.701 1.672 24.362 1.00 64.62 98 LEU A C 1
ATOM 746 O O . LEU A 1 98 ? -12.814 2.025 25.533 1.00 64.62 98 LEU A O 1
ATOM 750 N N . SER A 1 99 ? -13.078 2.469 23.360 1.00 66.38 99 SER A N 1
ATOM 751 C CA . SER A 1 99 ? -13.690 3.777 23.615 1.00 66.38 99 SER A CA 1
ATOM 752 C C . SER A 1 99 ? -15.145 3.664 24.081 1.00 66.38 99 SER A C 1
ATOM 754 O O . SER A 1 99 ? -15.579 4.483 24.887 1.00 66.38 99 SER A O 1
ATOM 756 N N . LEU A 1 100 ? -15.899 2.640 23.672 1.00 65.62 100 LEU A N 1
ATOM 757 C CA . LEU A 1 100 ? -17.225 2.351 24.235 1.00 65.62 100 LEU A CA 1
ATOM 758 C C . LEU A 1 100 ? -17.142 1.861 25.689 1.00 65.62 100 LEU A C 1
ATOM 760 O O . LEU A 1 100 ? -17.954 2.283 26.510 1.00 65.62 100 LEU A O 1
ATOM 764 N N . GLU A 1 101 ? -16.155 1.030 26.024 1.00 70.50 101 GLU A N 1
ATOM 765 C CA . GLU A 1 101 ? -15.879 0.601 27.403 1.00 70.50 101 GLU A CA 1
ATOM 766 C C . GLU A 1 101 ? -15.469 1.791 28.286 1.00 70.50 101 GLU A C 1
ATOM 768 O O . GLU A 1 101 ? -16.061 1.992 29.344 1.00 70.50 101 GLU A O 1
ATOM 773 N N . TYR A 1 102 ? -14.584 2.668 27.799 1.00 67.06 102 TYR A N 1
ATOM 774 C CA . TYR A 1 102 ? -14.222 3.913 28.489 1.00 67.06 102 TYR A CA 1
ATOM 775 C C . TYR A 1 102 ? -15.432 4.827 28.759 1.00 67.06 102 TYR A C 1
ATOM 777 O O . TYR A 1 102 ? -15.603 5.330 29.869 1.00 67.06 102 TYR A O 1
ATOM 785 N N . ASN A 1 103 ? -16.306 5.026 27.765 1.00 68.25 103 ASN A N 1
ATOM 786 C CA . ASN A 1 103 ? -17.525 5.826 27.934 1.00 68.25 103 ASN A CA 1
ATOM 787 C C . ASN A 1 103 ? -18.522 5.174 28.910 1.00 68.25 103 ASN A C 1
ATOM 789 O O . ASN A 1 103 ? -19.235 5.878 29.623 1.00 68.25 103 ASN A O 1
ATOM 793 N N . ARG A 1 104 ? -18.578 3.836 28.964 1.00 69.19 104 ARG A N 1
ATOM 794 C CA . ARG A 1 104 ? -19.412 3.095 29.920 1.00 69.19 104 ARG A CA 1
ATOM 795 C C . ARG A 1 104 ? -18.926 3.281 31.358 1.00 69.19 104 ARG A C 1
ATOM 797 O O . ARG A 1 104 ? -19.758 3.465 32.244 1.00 69.19 104 ARG A O 1
ATOM 804 N N . ASP A 1 105 ? -17.615 3.280 31.578 1.00 70.81 105 ASP A N 1
ATOM 805 C CA . ASP A 1 105 ? -17.020 3.475 32.904 1.00 70.81 105 ASP A CA 1
ATOM 806 C C . ASP A 1 105 ? -17.186 4.918 33.415 1.00 70.81 105 ASP A C 1
ATOM 808 O O . ASP A 1 105 ? -17.381 5.127 34.610 1.00 70.81 105 ASP A O 1
ATOM 812 N N . GLN A 1 106 ? -17.211 5.918 32.525 1.00 67.94 106 GLN A N 1
ATOM 813 C CA . GLN A 1 106 ? -17.520 7.308 32.899 1.00 67.94 106 GLN A CA 1
ATOM 814 C C . GLN A 1 106 ? -18.990 7.558 33.268 1.00 67.94 106 GLN A C 1
ATOM 816 O O . GLN A 1 106 ? -19.283 8.558 33.914 1.00 67.94 106 GLN A O 1
ATOM 821 N N . LEU A 1 107 ? -19.917 6.674 32.885 1.00 60.25 107 LEU A N 1
ATOM 822 C CA . LEU A 1 107 ? -21.337 6.763 33.261 1.00 60.25 107 LEU A CA 1
ATOM 823 C C . LEU A 1 107 ? -21.647 6.095 34.612 1.00 60.25 107 LEU A C 1
ATOM 825 O O . LEU A 1 107 ? -22.776 6.188 35.094 1.00 60.25 107 LEU A O 1
ATOM 829 N N . LEU A 1 108 ? -20.671 5.404 35.209 1.00 59.97 108 LEU A N 1
ATOM 830 C CA . LEU A 1 108 ? -20.779 4.765 36.524 1.00 59.97 108 LEU A CA 1
ATOM 831 C C . LEU A 1 108 ? -20.169 5.611 37.656 1.00 59.97 108 LEU A C 1
ATOM 833 O O . L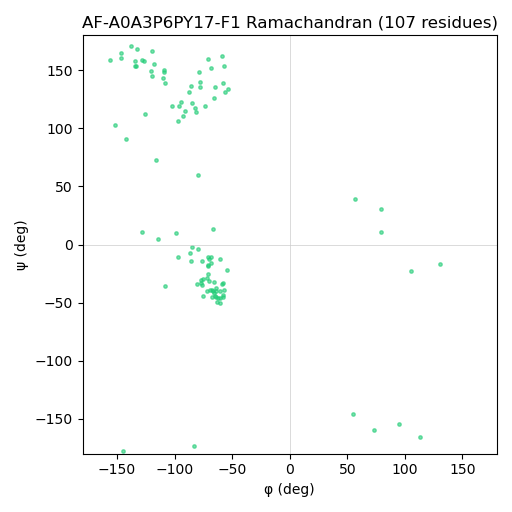EU A 1 108 ? -20.049 5.112 38.776 1.00 59.97 108 LEU A O 1
ATOM 837 N N . ASN A 1 109 ? -19.816 6.873 37.380 1.00 52.81 109 ASN A N 1
ATOM 838 C CA . ASN A 1 109 ? -19.254 7.811 38.350 1.00 52.81 109 ASN A CA 1
ATOM 839 C C . ASN A 1 109 ? -20.010 9.144 38.366 1.00 52.81 109 ASN A C 1
ATOM 841 O O . ASN A 1 109 ? -20.125 9.770 37.291 1.00 52.81 109 ASN A O 1
#

InterPro domains:
  IPR002223 Pancreatic trypsin inhibitor Kunitz domain [PF00014] (37-89)
  IPR002223 Pancreatic trypsin inhibitor Kunitz domain [PR00759] (35-49)
  IPR002223 Pancreatic trypsin inhibitor Kunitz domain [PR00759] (63-73)
  IPR002223 Pancreatic trypsin inhibitor Kunitz domain [PR00759] (73-88)
  IPR002223 Pancreatic trypsin inhibitor Kunitz domain [PS50279] (38-88)
  IPR002223 Pancreatic trypsin inhibitor Kunitz domain [SM00131] (36-89)
  IPR028150 Lustrin, cysteine-rich repeated [PF14625] (2-30)
  IPR036880 Pancreatic trypsin inhibitor Kunitz domain superfamily [G3DSA:4.10.410.10] (34-95)
  IPR036880 Pancreatic trypsin inhibitor Kunitz domain superfamily [SSF57362] (34-90)
  IPR053014 Cuticle-associated divergent protein [PTHR46339] (2-101)

pLDDT: mean 86.09, std 13.45, range [52.81, 98.75]

Mean predicted aligned error: 7.83 Å

Solvent-accessible surface area (backbone atoms only — not comparable to full-atom values): 6274 Å² total; per-residue (Å²): 111,71,45,51,100,86,44,73,85,61,28,59,93,69,34,41,64,42,84,32,75,43,77,87,45,18,28,57,39,76,52,85,81,80,64,58,46,52,73,42,72,85,48,50,45,43,78,85,48,84,38,77,29,20,31,46,38,75,90,79,70,43,66,40,78,47,65,30,15,31,28,87,52,59,73,26,58,26,84,40,61,67,60,36,38,63,68,42,51,57,53,52,51,51,56,49,51,55,50,51,51,51,56,52,58,59,72,75,108

Organism: Anisakis simplex (NCBI:txid6269)